Protein AF-A0A7J0GA42-F1 (afdb_monomer)

Mean predicted aligned error: 11.97 Å

InterPro domains:
  IPR002415 H/ACA ribonucleoprotein complex, subunit Nhp2-like [PR00883] (28-41)
  IPR002415 H/ACA ribonucleoprotein complex, subunit Nhp2-like [PR00883] (41-56)
  IPR002415 H/ACA ribonucleoprotein complex, subunit Nhp2-like [PR00883] (58-68)
  IPR029064 Ribosomal protein eL30-like superfamily [G3DSA:3.30.1330.30] (20-76)
  IPR029064 Ribosomal protein eL30-like superfamily [SSF55315] (21-72)

Solvent-accessible surface area (backbone atoms only — not comparable to full-atom values): 4854 Å² total; per-residue (Å²): 143,77,74,69,67,58,56,55,52,50,56,49,54,50,58,46,55,53,48,53,54,50,61,74,69,55,56,92,78,62,70,83,75,74,50,81,70,53,45,58,51,50,54,52,48,52,54,55,36,53,76,69,66,72,67,70,71,60,69,72,46,44,55,52,39,50,76,70,68,59,84,83,87,88,86,134

Foldseek 3Di:
DPPPPVVVVVVVVVVVVVVVVVVVVDDPPCPPDDDPVVVVVVVVVVVVCVVVVNDQDDDVRVVVCVVVVNDDDDDD

pLDDT: mean 73.12, std 14.87, range [46.78, 91.56]

Sequence (76 aa):
MGSDSEAEKKAQKEKEKEKEKKMLALAPIAKPLAGKKLCKRTFKLVRRAAEHKCLKRGVKEVVKSIRRGNKGSVTF

Organism: NCBI:txid165716

Structure (mmCIF, N/CA/C/O backbone):
data_AF-A0A7J0GA42-F1
#
_entry.id   AF-A0A7J0GA42-F1
#
loop_
_atom_site.group_PDB
_atom_site.id
_atom_site.type_symbol
_atom_site.label_atom_id
_atom_site.label_alt_id
_atom_site.label_comp_id
_atom_site.label_asym_id
_atom_site.label_entity_id
_atom_site.label_seq_id
_atom_site.pdbx_PDB_ins_code
_atom_site.Cartn_x
_atom_site.Cartn_y
_atom_site.Cartn_z
_atom_site.occupancy
_atom_site.B_iso_or_equiv
_atom_site.auth_seq_id
_atom_site.auth_comp_id
_atom_site.auth_asym_id
_atom_site.auth_atom_id
_atom_site.pdbx_PDB_model_num
ATOM 1 N N . MET A 1 1 ? -3.185 1.718 40.029 1.00 46.78 1 MET A N 1
ATOM 2 C CA . MET A 1 1 ? -2.967 1.170 38.671 1.00 46.78 1 MET A CA 1
ATOM 3 C C . MET A 1 1 ? -4.275 1.222 37.878 1.00 46.78 1 MET A C 1
ATOM 5 O O . MET A 1 1 ? -4.995 0.238 37.862 1.00 46.78 1 MET A O 1
ATOM 9 N N . GLY A 1 2 ? -4.635 2.371 37.292 1.00 47.44 2 GLY A N 1
ATOM 10 C CA . GLY A 1 2 ? -5.946 2.544 36.633 1.00 47.44 2 GLY A CA 1
ATOM 11 C C . GLY A 1 2 ? -5.934 3.305 35.303 1.00 47.44 2 GLY A C 1
ATOM 12 O O . GLY A 1 2 ? -6.989 3.470 34.707 1.00 47.44 2 GLY A O 1
ATOM 13 N N . SER A 1 3 ? -4.771 3.754 34.820 1.00 49.03 3 SER A N 1
ATOM 14 C CA . SER A 1 3 ? -4.699 4.718 33.708 1.00 49.03 3 SER A CA 1
ATOM 15 C C . SER A 1 3 ? -4.467 4.105 32.318 1.00 49.03 3 SER A C 1
ATOM 17 O O . SER A 1 3 ? -4.646 4.803 31.325 1.00 49.03 3 SER A O 1
ATOM 19 N N . ASP A 1 4 ? -4.138 2.813 32.207 1.00 47.03 4 ASP A N 1
ATOM 20 C CA . ASP A 1 4 ? -3.895 2.159 30.903 1.00 47.03 4 ASP A CA 1
ATOM 21 C C . ASP A 1 4 ? -5.173 1.646 30.207 1.00 47.03 4 ASP A C 1
ATOM 23 O O . ASP A 1 4 ? -5.200 1.476 28.989 1.00 47.03 4 ASP A O 1
ATOM 27 N N . SER A 1 5 ? -6.275 1.454 30.944 1.00 49.91 5 SER A N 1
ATOM 28 C CA . SER A 1 5 ? -7.524 0.896 30.391 1.00 49.91 5 SER A CA 1
ATOM 29 C C . SER A 1 5 ? -8.307 1.890 29.516 1.00 49.91 5 SER A C 1
ATOM 31 O O . SER A 1 5 ? -8.953 1.500 28.536 1.00 49.91 5 SER A O 1
ATOM 33 N N . GLU A 1 6 ? -8.243 3.188 29.825 1.00 49.09 6 GLU A N 1
ATOM 34 C CA . GLU A 1 6 ? -8.989 4.210 29.079 1.00 49.09 6 GLU A CA 1
ATOM 35 C C . GLU A 1 6 ? -8.307 4.610 27.762 1.00 49.09 6 GLU A C 1
ATOM 37 O O . GLU A 1 6 ? -8.990 4.880 26.767 1.00 49.09 6 GLU A O 1
ATOM 42 N N . ALA A 1 7 ? -6.971 4.575 27.711 1.00 50.84 7 ALA A N 1
ATOM 43 C CA . ALA A 1 7 ? -6.198 4.899 26.512 1.00 50.84 7 ALA A CA 1
ATOM 44 C C . ALA A 1 7 ? -6.424 3.875 25.381 1.00 50.84 7 ALA A C 1
ATOM 46 O O . ALA A 1 7 ? -6.598 4.256 24.217 1.00 50.84 7 ALA A O 1
ATOM 47 N N . GLU A 1 8 ? -6.518 2.581 25.710 1.00 49.75 8 GLU A N 1
ATOM 48 C CA . GLU A 1 8 ? -6.814 1.532 24.725 1.00 49.75 8 GLU A CA 1
ATOM 49 C C . GLU A 1 8 ? -8.248 1.613 24.179 1.00 49.75 8 GLU A C 1
ATOM 51 O O . GLU A 1 8 ? -8.451 1.484 22.964 1.00 49.75 8 GLU A O 1
ATOM 56 N N . LYS A 1 9 ? -9.241 1.905 25.035 1.00 48.00 9 LYS A N 1
ATOM 57 C CA . LYS A 1 9 ? -10.642 2.092 24.609 1.00 48.00 9 LYS A CA 1
ATOM 58 C C . LYS A 1 9 ? -10.813 3.314 23.706 1.00 48.00 9 LYS A C 1
ATOM 60 O O . LYS A 1 9 ? -11.553 3.246 22.719 1.00 48.00 9 LYS A O 1
ATOM 65 N N . LYS A 1 10 ? -10.111 4.418 23.984 1.00 50.94 10 LYS A N 1
ATOM 66 C CA . LYS A 1 10 ? -10.168 5.637 23.159 1.00 50.94 10 LYS A CA 1
ATOM 67 C C . LYS A 1 10 ? -9.527 5.418 21.781 1.00 50.94 10 LYS A C 1
ATOM 69 O O . LYS A 1 10 ? -10.137 5.750 20.763 1.00 50.94 10 LYS A O 1
ATOM 74 N N . ALA A 1 11 ? -8.386 4.727 21.733 1.00 53.94 11 ALA A N 1
ATOM 75 C CA . ALA A 1 11 ? -7.719 4.348 20.485 1.00 53.94 11 ALA A CA 1
ATOM 76 C C . ALA A 1 11 ? -8.519 3.326 19.648 1.00 53.94 11 ALA A C 1
ATOM 78 O O . ALA A 1 11 ? -8.422 3.320 18.417 1.00 53.94 11 ALA A O 1
ATOM 79 N N . GLN A 1 12 ? -9.313 2.453 20.279 1.00 53.03 12 GLN A N 1
ATOM 80 C CA . GLN A 1 12 ? -10.244 1.563 19.575 1.00 53.03 12 GLN A CA 1
ATOM 81 C C . GLN A 1 12 ? -11.432 2.324 18.976 1.00 53.03 12 GLN A C 1
ATOM 83 O O . GLN A 1 12 ? -11.746 2.104 17.804 1.00 53.03 12 GLN A O 1
ATOM 88 N N . LYS A 1 13 ? -12.030 3.254 19.731 1.00 48.81 13 LYS A N 1
ATOM 89 C CA . LYS A 1 13 ? -13.194 4.046 19.299 1.00 48.81 13 LYS A CA 1
ATOM 90 C C . LYS A 1 13 ? -12.852 5.012 18.158 1.00 48.81 13 LYS A C 1
ATOM 92 O O . LYS A 1 13 ? -13.640 5.177 17.229 1.00 48.81 13 LYS A O 1
ATOM 97 N N . GLU A 1 14 ? -11.650 5.587 18.161 1.00 56.06 14 GLU A N 1
ATOM 98 C CA . GLU A 1 14 ? -11.138 6.387 17.036 1.00 56.06 14 GLU A CA 1
ATOM 99 C C . GLU A 1 14 ? -10.850 5.528 15.798 1.00 56.06 14 GLU A C 1
ATOM 101 O O . GLU A 1 14 ? -11.252 5.887 14.691 1.00 56.06 14 GLU A O 1
ATOM 106 N N . LYS A 1 15 ? -10.259 4.337 15.974 1.00 56.38 15 LYS A N 1
ATOM 107 C CA . LYS A 1 15 ? -10.050 3.366 14.882 1.00 56.38 15 LYS A CA 1
ATOM 108 C C . LYS A 1 15 ? -11.348 2.790 14.319 1.00 56.38 15 LYS A C 1
ATOM 110 O O . LYS A 1 15 ? -11.303 2.188 13.243 1.00 56.38 15 LYS A O 1
ATOM 115 N N . GLU A 1 16 ? -12.463 2.850 15.036 1.00 54.81 16 GLU A N 1
ATOM 116 C CA . GLU A 1 16 ? -13.784 2.469 14.522 1.00 54.81 16 GLU A CA 1
ATOM 117 C C . GLU A 1 16 ? -14.434 3.610 13.753 1.00 54.81 16 GLU A C 1
ATOM 119 O O . GLU A 1 16 ? -14.787 3.398 12.595 1.00 54.81 16 GLU A O 1
ATOM 124 N N . LYS A 1 17 ? -14.436 4.830 14.300 1.00 55.19 17 LYS A N 1
ATOM 125 C CA . LYS A 1 17 ? -14.895 6.030 13.577 1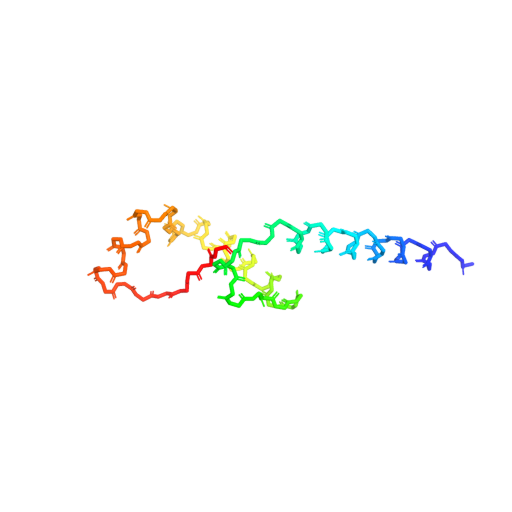.00 55.19 17 LYS A CA 1
ATOM 126 C C . LYS A 1 17 ? -14.112 6.276 12.282 1.00 55.19 17 LYS A C 1
ATOM 128 O O . LYS A 1 17 ? -14.679 6.699 11.278 1.00 55.19 17 LYS A O 1
ATOM 133 N N . GLU A 1 18 ? -12.813 5.977 12.263 1.00 58.22 18 GLU A N 1
ATOM 134 C CA . GLU A 1 18 ? -11.991 6.065 11.050 1.00 58.22 18 GLU A CA 1
ATOM 135 C C . GLU A 1 18 ? -12.338 4.968 10.026 1.00 58.22 18 GLU A C 1
ATOM 137 O O . GLU A 1 18 ? -12.270 5.207 8.822 1.00 58.22 18 GLU A O 1
ATOM 142 N N . LYS A 1 19 ? -12.742 3.769 10.471 1.00 58.69 19 LYS A N 1
ATOM 143 C CA . LYS A 1 19 ? -13.231 2.725 9.552 1.00 58.69 19 LYS A CA 1
ATOM 144 C C . LYS A 1 19 ? -14.574 3.094 8.954 1.00 58.69 19 LYS A C 1
ATOM 146 O O . LYS A 1 19 ? -14.756 2.900 7.761 1.00 58.69 19 LYS A O 1
ATOM 151 N N . GLU A 1 20 ? -15.465 3.653 9.758 1.00 54.66 20 GLU A N 1
ATOM 152 C CA . GLU A 1 20 ? -16.786 4.099 9.3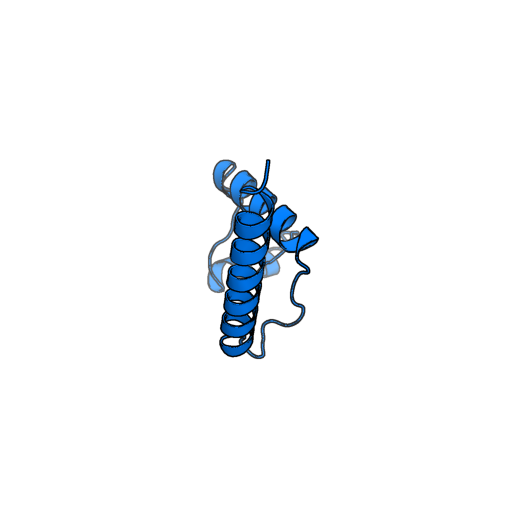23 1.00 54.66 20 GLU A CA 1
ATOM 153 C C . GLU A 1 20 ? -16.672 5.214 8.271 1.00 54.66 20 GLU A C 1
ATOM 155 O O . GLU A 1 20 ? -17.263 5.126 7.197 1.00 54.66 20 GLU A O 1
ATOM 160 N N . LYS A 1 21 ? -15.779 6.190 8.494 1.00 57.78 21 LYS A N 1
ATOM 161 C CA . LYS A 1 21 ? -15.439 7.214 7.490 1.00 57.78 21 LYS A CA 1
ATOM 162 C C . LYS A 1 21 ? -14.798 6.631 6.226 1.00 57.78 21 LYS A C 1
ATOM 164 O O . LYS A 1 21 ? -15.115 7.074 5.126 1.00 57.78 21 LYS A O 1
ATOM 169 N N . LYS A 1 22 ? -13.928 5.621 6.352 1.00 59.31 22 LYS A N 1
ATOM 170 C CA . LYS A 1 22 ? -13.341 4.916 5.195 1.00 59.31 22 LYS A CA 1
ATOM 171 C C . LYS A 1 22 ? -14.379 4.114 4.410 1.00 59.31 22 LYS A C 1
ATOM 173 O O . LYS A 1 22 ? -14.244 4.005 3.200 1.00 59.31 22 LYS A O 1
ATOM 178 N N . MET A 1 23 ? -15.408 3.590 5.075 1.00 58.31 23 MET A N 1
ATOM 179 C CA . MET A 1 23 ? -16.520 2.887 4.430 1.00 58.31 23 MET A CA 1
ATOM 180 C C . MET A 1 23 ? -17.472 3.828 3.686 1.00 58.31 23 MET A C 1
ATOM 182 O O . MET A 1 23 ? -18.023 3.434 2.665 1.00 58.31 23 MET A O 1
ATOM 186 N N . LEU A 1 24 ? -17.623 5.071 4.145 1.00 59.97 24 LEU A N 1
ATOM 187 C CA . LEU A 1 24 ? -18.382 6.106 3.432 1.00 59.97 24 LEU A CA 1
ATOM 188 C C . LEU A 1 24 ? -17.657 6.609 2.171 1.00 59.97 24 LEU A C 1
ATOM 190 O O . LEU A 1 24 ? -18.302 6.978 1.197 1.00 59.97 24 LEU A O 1
ATOM 194 N N . ALA A 1 25 ? -16.321 6.581 2.163 1.00 63.03 25 ALA A N 1
ATOM 195 C CA . 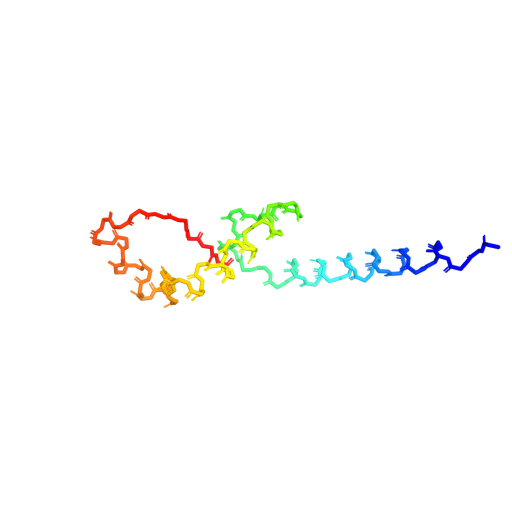ALA A 1 25 ? -15.484 6.954 1.017 1.00 63.03 25 ALA A CA 1
ATOM 196 C C . ALA A 1 25 ? -15.108 5.760 0.115 1.00 63.03 25 ALA A C 1
ATOM 198 O O . ALA A 1 25 ? -14.128 5.816 -0.633 1.00 63.03 25 ALA A O 1
ATOM 199 N N . LEU A 1 26 ? -15.836 4.647 0.216 1.00 65.94 26 LEU A N 1
ATOM 200 C CA . LEU A 1 26 ? -15.493 3.416 -0.482 1.00 65.94 26 LEU A CA 1
ATOM 201 C C . LEU A 1 26 ? -16.023 3.457 -1.916 1.00 65.94 26 LEU A C 1
ATOM 203 O O . LEU A 1 26 ? -17.229 3.467 -2.152 1.00 65.94 26 LEU A O 1
ATOM 207 N N . ALA A 1 27 ? -15.115 3.464 -2.890 1.00 68.50 27 ALA A N 1
ATOM 208 C CA . ALA A 1 27 ? -15.508 3.394 -4.288 1.00 68.50 27 ALA A CA 1
ATOM 209 C C . ALA A 1 27 ? -16.179 2.034 -4.588 1.00 68.50 27 ALA A C 1
ATOM 211 O O . AL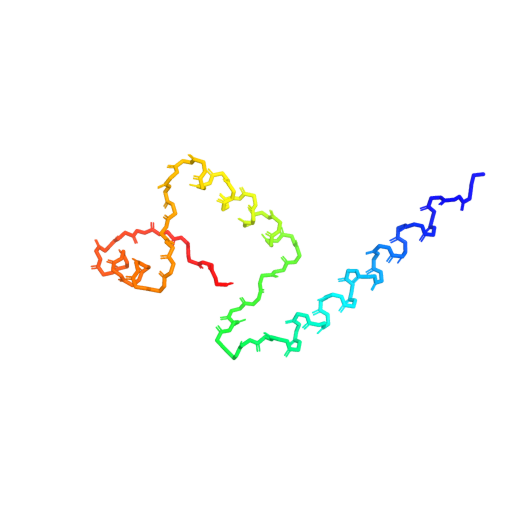A A 1 27 ? -15.737 1.010 -4.060 1.00 68.50 27 ALA A O 1
ATOM 212 N N . PRO A 1 28 ? -17.181 1.967 -5.486 1.00 72.19 28 PRO A N 1
ATOM 213 C CA . PRO A 1 28 ? -17.846 0.709 -5.853 1.00 72.19 28 PRO A CA 1
ATOM 214 C C . PRO A 1 28 ? -16.890 -0.381 -6.368 1.00 72.19 28 PRO A C 1
ATOM 216 O O . PRO A 1 28 ? -17.197 -1.570 -6.275 1.00 72.19 28 PRO A O 1
ATOM 219 N N . ILE A 1 29 ? -15.726 0.036 -6.881 1.00 71.88 29 ILE A N 1
ATOM 220 C CA . ILE A 1 29 ? -14.639 -0.813 -7.385 1.00 71.88 29 ILE A CA 1
ATOM 221 C C . ILE A 1 29 ? -13.782 -1.446 -6.277 1.00 71.88 29 ILE A C 1
ATOM 223 O O . ILE A 1 29 ? -13.033 -2.379 -6.547 1.00 71.88 29 ILE A O 1
ATOM 227 N N . ALA A 1 30 ? -13.875 -0.967 -5.032 1.00 71.06 30 ALA A N 1
ATOM 228 C CA . ALA A 1 30 ? -13.041 -1.400 -3.908 1.00 71.06 30 ALA A CA 1
ATOM 229 C C . ALA A 1 30 ? -13.564 -2.691 -3.243 1.00 71.06 30 ALA A C 1
ATOM 231 O O . ALA A 1 30 ? -13.632 -2.808 -2.019 1.00 71.06 30 ALA A O 1
ATOM 232 N N . LYS A 1 31 ? -13.953 -3.675 -4.059 1.00 70.00 31 LYS A N 1
ATOM 233 C CA . LYS A 1 31 ? -14.350 -5.020 -3.623 1.00 70.00 31 LYS A CA 1
ATOM 234 C C . LYS A 1 31 ? -13.285 -6.007 -4.112 1.00 70.00 31 LYS A C 1
ATOM 236 O O . LYS A 1 31 ? -13.043 -6.031 -5.317 1.00 70.00 31 LYS A O 1
ATOM 241 N N . PRO A 1 32 ? -12.669 -6.848 -3.261 1.00 74.75 32 PRO A N 1
ATOM 242 C CA . PRO A 1 32 ? -12.874 -7.066 -1.824 1.00 74.75 32 PRO A CA 1
ATOM 243 C C . PRO A 1 32 ? -12.041 -6.140 -0.920 1.00 74.75 32 PRO A C 1
ATOM 245 O O . PRO A 1 32 ? -10.912 -5.774 -1.239 1.00 74.75 32 PRO A O 1
ATOM 248 N N . LEU A 1 33 ? -12.562 -5.840 0.272 1.00 76.44 33 LEU A N 1
ATOM 249 C CA . LEU A 1 33 ? -11.820 -5.112 1.301 1.00 76.44 33 LEU A CA 1
ATOM 250 C C . LEU A 1 33 ? -10.952 -6.054 2.128 1.00 76.44 33 LEU A C 1
ATOM 252 O O . LEU A 1 33 ? -11.415 -7.069 2.649 1.00 76.44 33 LEU A O 1
ATOM 256 N N . ALA A 1 34 ? -9.683 -5.693 2.301 1.00 76.25 34 ALA A N 1
ATOM 257 C CA . ALA A 1 34 ? -8.782 -6.457 3.147 1.00 76.25 34 ALA A CA 1
ATOM 258 C C . ALA A 1 34 ? -9.177 -6.338 4.634 1.00 76.25 34 ALA A C 1
ATOM 260 O O . ALA A 1 34 ? -9.463 -5.261 5.159 1.00 76.25 34 ALA A O 1
ATOM 261 N N . GLY A 1 35 ? -9.163 -7.467 5.349 1.00 79.81 35 GLY A N 1
ATOM 262 C CA . GLY A 1 35 ? -9.399 -7.492 6.794 1.00 79.81 35 GLY A CA 1
ATOM 263 C C . GLY A 1 35 ? -8.258 -6.847 7.596 1.00 79.81 35 GLY A C 1
ATOM 264 O O . GLY A 1 35 ? -7.116 -6.776 7.141 1.00 79.81 35 GLY A O 1
ATOM 265 N N . LYS A 1 36 ? -8.524 -6.452 8.852 1.00 76.06 36 LYS A N 1
ATOM 266 C CA . LYS A 1 36 ? -7.575 -5.718 9.729 1.00 76.06 36 LYS A CA 1
ATOM 267 C C . LYS A 1 36 ? -6.171 -6.362 9.819 1.00 76.06 36 LYS A C 1
ATOM 269 O O . LYS A 1 36 ? -5.172 -5.646 9.895 1.00 76.06 36 LYS A O 1
ATOM 274 N N . LYS A 1 37 ? -6.076 -7.701 9.818 1.00 78.94 37 LYS A N 1
ATOM 275 C CA . LYS A 1 37 ? -4.799 -8.449 9.861 1.00 78.94 37 LYS A CA 1
ATOM 276 C C . LYS A 1 37 ? -4.054 -8.411 8.521 1.00 78.94 37 LYS A C 1
ATOM 278 O O . LYS A 1 37 ? -2.837 -8.231 8.509 1.00 78.94 37 LYS A O 1
ATOM 283 N N . LEU A 1 38 ? -4.782 -8.554 7.413 1.00 81.19 38 LEU A N 1
ATOM 284 C CA . LEU A 1 38 ? -4.227 -8.543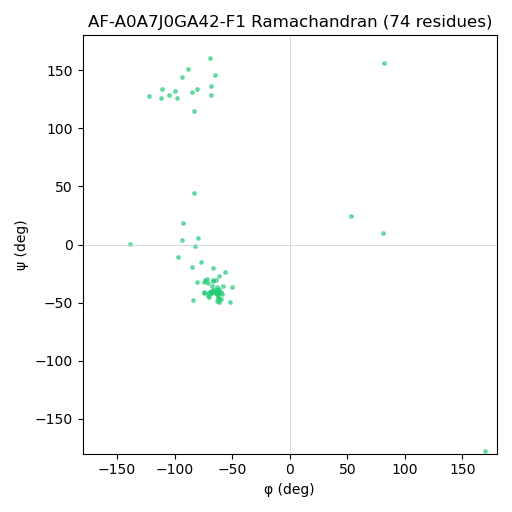 6.060 1.00 81.19 38 LEU A CA 1
ATOM 285 C C . LEU A 1 38 ? -3.759 -7.143 5.671 1.00 81.19 38 LEU A C 1
ATOM 287 O O . LEU A 1 38 ? -2.632 -7.021 5.212 1.00 81.19 38 LEU A O 1
ATOM 291 N N . CYS A 1 39 ? -4.519 -6.089 5.993 1.0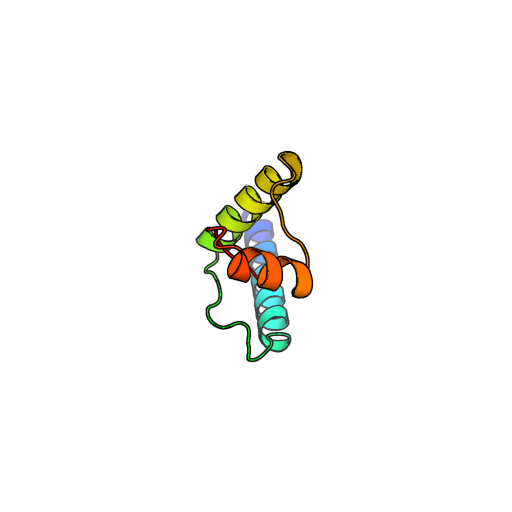0 82.62 39 CYS A N 1
ATOM 292 C CA . CYS A 1 39 ? -4.100 -4.705 5.737 1.00 82.62 39 CYS A CA 1
ATOM 293 C C . CYS A 1 39 ? -2.707 -4.413 6.303 1.00 82.62 39 CYS A C 1
ATOM 295 O O . CYS A 1 39 ? -1.835 -3.929 5.589 1.00 82.62 39 CYS A O 1
ATOM 297 N N . LYS A 1 40 ? -2.454 -4.764 7.573 1.00 84.69 40 LYS A N 1
ATOM 298 C CA . LYS A 1 40 ? -1.141 -4.539 8.202 1.00 84.69 40 LYS A CA 1
ATOM 299 C C . LYS A 1 40 ? -0.016 -5.294 7.489 1.00 84.69 40 LYS A C 1
ATOM 301 O O . LYS A 1 40 ? 1.090 -4.771 7.393 1.00 84.69 40 LYS A O 1
ATOM 306 N N . ARG A 1 41 ? -0.271 -6.519 7.016 1.00 85.50 41 ARG A N 1
ATOM 307 C CA . ARG A 1 41 ? 0.719 -7.321 6.277 1.00 85.50 41 ARG A CA 1
ATOM 308 C C . ARG A 1 41 ? 0.976 -6.734 4.891 1.00 85.50 41 ARG A C 1
ATOM 310 O O . ARG A 1 41 ? 2.135 -6.553 4.534 1.00 85.50 41 ARG A O 1
ATOM 317 N N . THR A 1 42 ? -0.077 -6.358 4.173 1.00 86.12 42 THR A N 1
ATOM 318 C CA . THR A 1 42 ? 0.008 -5.718 2.857 1.00 86.12 42 THR A CA 1
ATOM 319 C C . THR A 1 42 ? 0.773 -4.401 2.928 1.00 86.12 42 THR A C 1
ATOM 321 O O . THR A 1 42 ? 1.710 -4.216 2.163 1.00 86.12 42 THR A O 1
ATOM 324 N N . PHE A 1 43 ? 0.485 -3.525 3.897 1.00 86.19 43 PHE A N 1
ATOM 325 C CA . PHE A 1 43 ? 1.237 -2.273 4.055 1.00 86.19 43 PHE A CA 1
ATOM 326 C C . PHE A 1 43 ? 2.717 -2.500 4.398 1.00 86.19 43 PHE A C 1
ATOM 328 O O . PHE A 1 43 ? 3.577 -1.784 3.887 1.00 86.19 43 PHE A O 1
ATOM 335 N N . LYS A 1 44 ? 3.044 -3.518 5.208 1.00 89.56 44 LYS A N 1
ATOM 336 C CA . LYS A 1 44 ? 4.445 -3.901 5.462 1.00 89.56 44 LYS A CA 1
ATOM 337 C C . LYS A 1 44 ? 5.137 -4.400 4.191 1.00 89.56 44 LYS A C 1
ATOM 339 O O . LYS A 1 44 ? 6.282 -4.027 3.950 1.00 89.56 44 LYS A O 1
ATOM 344 N N . LEU A 1 45 ? 4.451 -5.211 3.384 1.00 87.31 45 LEU A N 1
ATOM 345 C CA . LEU A 1 45 ? 4.964 -5.705 2.105 1.00 87.31 45 LEU A CA 1
ATOM 346 C C . LEU A 1 45 ? 5.192 -4.551 1.128 1.00 87.31 45 LEU A C 1
ATOM 348 O O . LEU A 1 45 ? 6.282 -4.443 0.582 1.00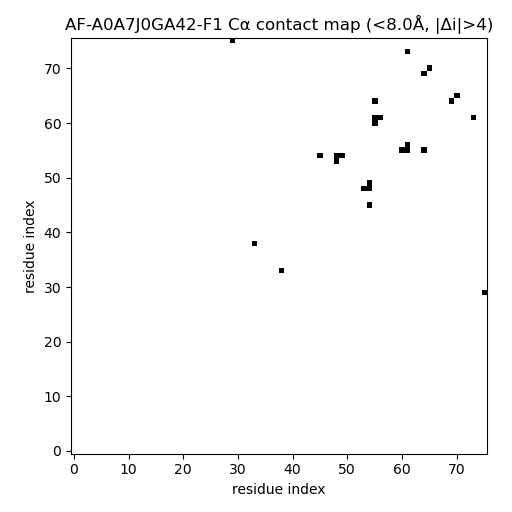 87.31 45 LEU A O 1
ATOM 352 N N . VAL A 1 46 ? 4.211 -3.661 0.959 1.00 87.50 46 VAL A N 1
ATOM 353 C CA . VAL A 1 46 ? 4.312 -2.492 0.072 1.00 87.50 46 VAL A CA 1
ATOM 354 C C . VAL A 1 46 ? 5.479 -1.596 0.482 1.00 87.50 46 VAL A C 1
ATOM 356 O O . VAL A 1 46 ? 6.243 -1.173 -0.380 1.00 87.50 46 VAL A O 1
ATOM 359 N N . ARG A 1 47 ? 5.674 -1.347 1.784 1.00 87.50 47 ARG A N 1
ATOM 360 C CA . ARG A 1 47 ? 6.806 -0.545 2.271 1.00 87.50 47 ARG A CA 1
ATOM 361 C C . ARG A 1 47 ? 8.156 -1.181 1.919 1.00 87.50 47 ARG A C 1
ATOM 363 O O . ARG A 1 47 ? 9.004 -0.500 1.359 1.00 87.50 47 ARG A O 1
ATOM 370 N N . ARG A 1 48 ? 8.319 -2.488 2.150 1.00 87.31 48 ARG A N 1
ATOM 371 C CA . ARG A 1 48 ? 9.540 -3.224 1.763 1.0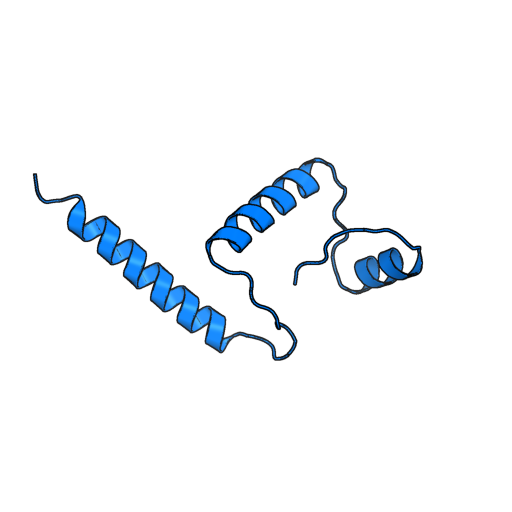0 87.31 48 ARG A CA 1
ATOM 372 C C . ARG A 1 48 ? 9.744 -3.244 0.245 1.00 87.31 48 ARG A C 1
ATOM 374 O O . ARG A 1 48 ? 10.839 -3.012 -0.249 1.00 87.31 48 ARG A O 1
ATOM 381 N N . ALA A 1 49 ? 8.682 -3.466 -0.523 1.00 85.69 49 ALA A N 1
ATOM 382 C CA . ALA A 1 49 ? 8.728 -3.450 -1.984 1.00 85.69 49 ALA A CA 1
ATOM 383 C C . ALA A 1 49 ? 9.091 -2.062 -2.551 1.00 85.69 49 ALA A C 1
ATOM 385 O O . ALA A 1 49 ? 9.726 -1.965 -3.604 1.00 85.69 49 ALA A O 1
ATOM 386 N N . ALA A 1 50 ? 8.721 -0.982 -1.852 1.00 85.50 50 ALA A N 1
ATOM 387 C CA . ALA A 1 50 ? 9.122 0.375 -2.211 1.00 85.50 50 ALA A CA 1
ATOM 388 C C . ALA A 1 50 ? 10.639 0.569 -2.098 1.00 85.50 50 ALA A C 1
ATOM 390 O O . ALA A 1 50 ? 11.232 1.163 -2.997 1.00 85.50 50 ALA A O 1
ATOM 391 N N . GLU A 1 51 ? 11.255 0.033 -1.041 1.00 87.00 51 GLU A N 1
ATOM 392 C CA . GLU A 1 51 ? 12.708 0.068 -0.818 1.00 87.00 51 GLU A CA 1
ATOM 393 C C . GLU A 1 51 ? 13.455 -0.691 -1.930 1.00 87.00 51 GLU A C 1
ATOM 395 O O . GLU A 1 51 ? 14.435 -0.191 -2.477 1.00 87.00 51 GLU A O 1
ATOM 400 N N . HIS A 1 52 ? 12.920 -1.838 -2.365 1.00 85.81 52 HIS A N 1
ATOM 401 C CA . HIS A 1 52 ? 13.461 -2.629 -3.480 1.00 85.81 52 HIS A CA 1
ATOM 402 C C . HIS A 1 52 ? 13.091 -2.104 -4.885 1.00 85.81 52 HIS A C 1
ATOM 404 O O . HIS A 1 52 ? 13.397 -2.758 -5.882 1.00 85.81 52 HIS A O 1
ATOM 410 N N . LYS A 1 53 ? 12.427 -0.941 -4.997 1.00 80.94 53 LYS A N 1
ATOM 411 C CA . LYS A 1 53 ? 12.016 -0.301 -6.269 1.00 80.94 53 LYS A CA 1
ATOM 412 C C . LYS A 1 53 ? 11.198 -1.202 -7.216 1.00 80.94 53 LYS A C 1
ATOM 414 O O . LYS A 1 53 ? 11.143 -0.949 -8.419 1.00 80.94 53 LYS A O 1
ATOM 419 N N . CYS A 1 54 ? 10.510 -2.220 -6.698 1.00 80.56 54 CYS A N 1
ATOM 420 C CA . CYS A 1 54 ? 9.732 -3.169 -7.508 1.00 80.56 54 CYS A CA 1
ATOM 421 C C . CYS A 1 54 ? 8.245 -2.791 -7.663 1.00 80.56 54 CYS A C 1
ATOM 423 O O . CYS A 1 54 ? 7.477 -3.520 -8.290 1.00 80.56 54 CYS A O 1
ATOM 425 N N . LEU A 1 55 ? 7.827 -1.635 -7.138 1.00 82.94 55 LEU A N 1
ATOM 426 C CA . LEU A 1 55 ? 6.450 -1.147 -7.234 1.00 82.94 55 LEU A CA 1
ATOM 427 C C . LEU A 1 55 ? 6.162 -0.484 -8.586 1.00 82.94 55 LEU A C 1
ATOM 429 O O . LEU A 1 55 ? 6.908 0.387 -9.033 1.00 82.94 55 LEU A O 1
ATOM 433 N N . LYS A 1 56 ? 5.028 -0.840 -9.194 1.00 85.62 56 LYS A N 1
ATOM 434 C CA . LYS A 1 56 ? 4.428 -0.111 -10.321 1.00 85.62 56 LYS A CA 1
ATOM 435 C C . LYS A 1 56 ? 3.334 0.794 -9.781 1.00 85.62 56 LYS A C 1
ATOM 437 O O . LYS A 1 56 ? 2.475 0.321 -9.036 1.00 85.62 56 LYS A O 1
ATOM 442 N N . ARG A 1 57 ? 3.391 2.089 -10.096 1.00 86.06 57 ARG A N 1
ATOM 443 C CA . ARG A 1 57 ? 2.479 3.084 -9.515 1.00 86.06 57 ARG A CA 1
ATOM 444 C C . ARG A 1 57 ? 1.525 3.603 -10.583 1.00 86.06 57 ARG A C 1
ATOM 446 O O . ARG A 1 57 ? 1.927 3.963 -11.681 1.00 86.06 57 ARG A O 1
ATOM 453 N N . GLY A 1 58 ? 0.245 3.665 -10.229 1.00 85.94 58 GLY A N 1
ATOM 454 C CA . GLY A 1 58 ? -0.805 4.173 -11.106 1.00 85.94 58 GLY A CA 1
ATOM 455 C C . GLY A 1 58 ? -1.323 3.156 -12.129 1.00 85.94 58 GLY A C 1
ATOM 456 O O . GLY A 1 58 ? -0.650 2.202 -12.524 1.00 85.94 58 GLY A O 1
ATOM 457 N N . VAL A 1 59 ? -2.555 3.390 -12.585 1.00 87.19 59 VAL A N 1
ATOM 458 C CA . VAL A 1 59 ? -3.318 2.460 -13.436 1.00 87.19 59 VAL A CA 1
ATOM 459 C C . VAL A 1 59 ? -2.597 2.166 -14.755 1.00 87.19 59 VAL A C 1
ATOM 461 O O . VAL A 1 59 ? -2.527 1.016 -15.181 1.00 87.19 59 VAL A O 1
ATOM 464 N N . LYS A 1 60 ? -1.988 3.180 -15.382 1.00 88.50 60 LYS A N 1
ATOM 465 C CA . LYS A 1 60 ? -1.308 3.035 -16.680 1.00 88.50 60 LYS A CA 1
ATOM 466 C C . LYS A 1 60 ? -0.113 2.082 -16.613 1.00 88.50 60 LYS A C 1
ATOM 468 O O . LYS A 1 60 ? 0.090 1.296 -17.539 1.00 88.50 60 LYS A O 1
ATOM 473 N N . GLU A 1 61 ? 0.671 2.132 -15.536 1.00 88.56 61 GLU A N 1
ATOM 474 C CA . GLU A 1 61 ? 1.813 1.230 -15.354 1.00 88.56 61 GLU A CA 1
ATOM 475 C C . GLU A 1 61 ? 1.375 -0.180 -14.977 1.00 88.56 61 GLU A C 1
ATOM 477 O O . GLU A 1 61 ? 1.921 -1.149 -15.508 1.00 88.56 61 GLU A O 1
ATOM 482 N N . VAL A 1 62 ? 0.367 -0.299 -14.108 1.00 88.31 62 VAL A N 1
ATOM 483 C CA . VAL A 1 62 ? -0.190 -1.592 -13.691 1.00 88.31 62 VAL A CA 1
ATOM 484 C C . VAL A 1 62 ? -0.760 -2.339 -14.897 1.00 88.31 62 VAL A C 1
ATOM 486 O O . VAL A 1 62 ? -0.360 -3.473 -15.155 1.00 88.31 62 VAL A O 1
ATOM 489 N N . VAL A 1 63 ? -1.594 -1.683 -15.710 1.00 89.62 63 VAL A N 1
ATOM 490 C CA . VAL A 1 63 ? -2.167 -2.278 -16.930 1.00 89.62 63 VAL A CA 1
ATOM 491 C C . VAL A 1 63 ? -1.070 -2.673 -17.925 1.00 89.62 63 VAL A C 1
ATOM 493 O O . VAL A 1 63 ? -1.121 -3.764 -18.494 1.00 89.62 63 VAL A O 1
ATOM 496 N N . LYS A 1 64 ? -0.033 -1.841 -18.110 1.00 91.56 64 LYS A N 1
ATOM 497 C CA . LYS A 1 64 ? 1.122 -2.198 -18.956 1.00 91.56 64 LYS A CA 1
ATOM 498 C C . LYS A 1 64 ? 1.875 -3.419 -18.425 1.00 91.56 64 LYS A C 1
ATOM 500 O O . LYS A 1 64 ? 2.277 -4.262 -19.219 1.00 91.56 64 LYS A O 1
ATOM 505 N N . SER A 1 65 ? 2.077 -3.516 -17.113 1.00 87.00 65 SER A N 1
ATOM 506 C CA . SER A 1 65 ? 2.786 -4.634 -16.483 1.00 87.00 65 SER A CA 1
ATOM 507 C C . SER A 1 65 ? 2.006 -5.946 -16.614 1.00 87.00 65 SER A C 1
ATOM 509 O O . SER A 1 65 ? 2.601 -6.967 -16.951 1.00 87.00 65 SER A O 1
ATOM 511 N N . ILE A 1 66 ? 0.681 -5.901 -16.441 1.00 88.12 66 ILE A N 1
ATOM 512 C CA . ILE A 1 66 ? -0.209 -7.057 -16.635 1.00 88.12 66 ILE A CA 1
ATOM 513 C C . ILE A 1 66 ? -0.162 -7.527 -18.094 1.00 88.12 66 ILE A C 1
ATOM 515 O O . ILE A 1 66 ? 0.037 -8.711 -18.351 1.00 88.12 66 ILE A O 1
ATOM 519 N N . ARG A 1 67 ? -0.248 -6.601 -19.062 1.00 90.00 67 ARG A N 1
ATOM 520 C CA . ARG A 1 67 ? -0.149 -6.927 -20.500 1.00 90.00 67 ARG A CA 1
ATOM 521 C C . ARG A 1 67 ? 1.193 -7.545 -20.897 1.00 90.00 67 ARG A C 1
ATOM 523 O O . ARG A 1 67 ? 1.247 -8.282 -21.871 1.00 90.00 67 ARG A O 1
ATOM 530 N N . ARG A 1 68 ? 2.269 -7.242 -20.164 1.00 88.44 68 ARG A N 1
ATOM 531 C CA . ARG A 1 68 ? 3.607 -7.825 -20.367 1.00 88.44 68 ARG A CA 1
ATOM 532 C C . ARG A 1 68 ? 3.785 -9.196 -19.699 1.00 88.44 68 ARG A C 1
ATOM 534 O O . ARG A 1 68 ? 4.860 -9.768 -19.810 1.00 88.44 68 ARG A O 1
ATOM 541 N N . GLY A 1 69 ? 2.768 -9.714 -19.005 1.00 86.12 69 GLY A N 1
ATOM 542 C CA . GLY A 1 69 ? 2.816 -11.026 -18.353 1.00 86.12 69 GLY A CA 1
ATOM 543 C C . GLY A 1 69 ? 3.525 -11.044 -16.995 1.00 86.12 69 GLY A C 1
ATOM 544 O O . GLY A 1 69 ? 3.759 -12.118 -16.441 1.00 86.12 69 GLY A O 1
ATOM 545 N N . ASN A 1 70 ? 3.850 -9.878 -16.425 1.00 85.56 70 ASN A N 1
ATOM 546 C CA . ASN A 1 70 ? 4.444 -9.809 -15.092 1.00 85.56 70 ASN A CA 1
ATOM 547 C C . ASN A 1 70 ? 3.419 -10.235 -14.035 1.00 85.56 70 ASN A C 1
ATOM 549 O O . ASN A 1 70 ? 2.315 -9.690 -13.972 1.00 85.56 70 ASN A O 1
ATOM 553 N N . LYS A 1 71 ? 3.810 -11.174 -13.173 1.00 79.81 71 LYS A N 1
ATOM 554 C CA . LYS A 1 71 ? 2.969 -11.703 -12.094 1.00 79.81 71 LYS A CA 1
ATOM 555 C C . LYS A 1 71 ? 3.218 -10.941 -10.792 1.00 79.81 71 LYS A C 1
ATOM 557 O O . LYS A 1 71 ? 4.345 -10.549 -10.501 1.00 79.81 71 LYS A O 1
ATOM 562 N N . GLY A 1 72 ? 2.168 -10.746 -10.000 1.00 83.56 72 GLY A N 1
ATOM 563 C CA . GLY A 1 72 ? 2.244 -10.074 -8.705 1.00 83.56 72 GLY A CA 1
ATOM 564 C C . GLY A 1 72 ? 0.864 -9.761 -8.136 1.00 83.56 72 GLY A C 1
ATOM 565 O O . GLY A 1 72 ? -0.156 -10.092 -8.738 1.00 83.56 72 GLY A O 1
ATOM 566 N N . SER A 1 73 ? 0.846 -9.102 -6.980 1.00 81.88 73 SER A N 1
ATOM 567 C CA . SER A 1 73 ? -0.385 -8.651 -6.325 1.00 81.88 73 SER A CA 1
ATOM 568 C C . SER A 1 73 ? -0.628 -7.171 -6.610 1.00 81.88 73 SER A C 1
ATOM 570 O O . SER A 1 73 ? 0.277 -6.354 -6.441 1.00 81.88 73 SER A O 1
ATOM 572 N N . VAL A 1 74 ? -1.853 -6.821 -7.006 1.00 83.00 74 VAL A N 1
ATOM 573 C CA . VAL A 1 74 ? -2.291 -5.430 -7.194 1.00 83.00 74 VAL A CA 1
ATOM 574 C C . VAL A 1 74 ? -3.185 -5.039 -6.023 1.00 83.00 74 VAL A C 1
ATOM 576 O O . VAL A 1 74 ? -4.121 -5.760 -5.685 1.00 83.00 74 VAL A O 1
ATOM 579 N N . THR A 1 75 ? -2.880 -3.911 -5.388 1.00 81.56 75 THR A N 1
ATOM 580 C CA . THR A 1 75 ? -3.638 -3.365 -4.255 1.00 81.56 75 THR A CA 1
ATOM 581 C C . THR A 1 75 ? -4.105 -1.959 -4.612 1.00 81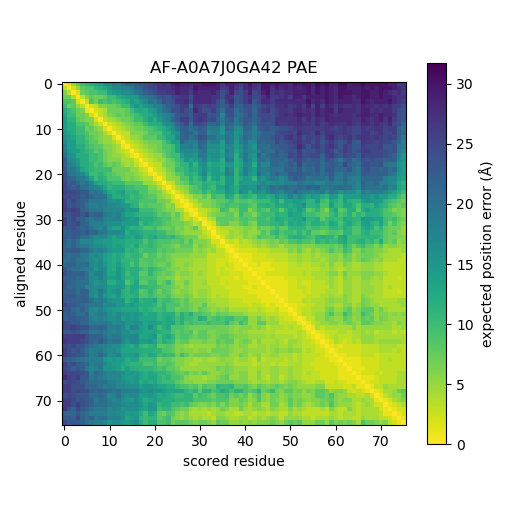.56 75 THR A C 1
ATOM 583 O O . THR A 1 75 ? -3.268 -1.151 -5.022 1.00 81.56 75 THR A O 1
ATOM 586 N N . PHE A 1 76 ? -5.403 -1.693 -4.461 1.00 78.12 76 PHE A N 1
ATOM 587 C CA . PHE A 1 76 ? -6.046 -0.397 -4.700 1.00 78.12 76 PHE A CA 1
ATOM 588 C C . PHE A 1 76 ? -6.436 0.269 -3.380 1.00 78.12 76 PHE A C 1
ATOM 590 O O . PHE A 1 76 ? -6.687 -0.479 -2.404 1.00 78.12 76 PHE A O 1
#

Radius of gyration: 17.42 Å; Cα contacts (8 Å, |Δi|>4): 13; chains: 1; bounding box: 32×19×59 Å

Secondary structure (DSSP, 8-state):
--SHHHHHHHHHHHHHHHHHHHHHT--TT--SPPPHHHHHHHHHHHHHHHHTT----SHHHHHHHHHTT-------